Protein AF-A0A0N0MAE6-F1 (afdb_monomer_lite)

Organism: NCBI:txid1526658

InterPro domains:
  IPR006597 Sel1-like repeat [SM00671] (75-110)
  IPR011990 Tetratricopeptide-like helical domain superfamily [G3DSA:1.25.40.10] (19-126)

Radius of gyration: 14.55 Å; chains: 1; bounding box: 34×29×36 Å

Foldseek 3Di:
DQAVLLCVLQVDPDPCSLVVLVVVVVVVVVVCPDPVVLQVPFPDSPLLVVLVVCQVVQQLVSLVSLVVSVVVVRLVSLQVNLVCLCVVRSHDNDLQSSLVSLSSSSRVPDSSSSNSQSVSCVPPNHHPRPPDD

pLDDT: mean 71.54, std 15.96, range [33.88, 90.31]

Structure (mmCIF, N/CA/C/O backbone):
data_AF-A0A0N0MAE6-F1
#
_entry.id   AF-A0A0N0MAE6-F1
#
loop_
_atom_site.group_PDB
_atom_site.id
_atom_site.type_symbol
_atom_site.label_atom_id
_atom_site.label_alt_id
_atom_site.label_comp_id
_atom_site.label_asym_id
_atom_site.label_entity_id
_atom_site.label_seq_id
_atom_site.pdbx_PDB_ins_code
_atom_site.Cartn_x
_atom_site.Cartn_y
_atom_site.Cartn_z
_atom_site.occupancy
_atom_site.B_iso_or_equiv
_atom_site.auth_seq_id
_atom_site.auth_comp_id
_atom_site.auth_asym_id
_atom_site.auth_atom_id
_atom_site.pdbx_PDB_model_num
ATOM 1 N N . MET A 1 1 ? 16.998 -7.956 -5.830 1.00 39.59 1 MET A N 1
ATOM 2 C CA . MET A 1 1 ? 17.579 -7.688 -4.498 1.00 39.59 1 MET A CA 1
ATOM 3 C C . MET A 1 1 ? 16.454 -7.520 -3.494 1.00 39.59 1 MET A C 1
ATOM 5 O O . MET A 1 1 ? 15.559 -6.730 -3.752 1.00 39.59 1 MET A O 1
ATOM 9 N N . LYS A 1 2 ? 16.461 -8.297 -2.404 1.00 43.22 2 LYS A N 1
ATOM 10 C CA . LYS A 1 2 ? 15.634 -8.017 -1.218 1.00 43.22 2 LYS A CA 1
ATOM 11 C C . LYS A 1 2 ? 16.180 -6.725 -0.613 1.00 43.22 2 LYS A C 1
ATOM 13 O O . LYS A 1 2 ? 17.399 -6.637 -0.468 1.00 43.22 2 LYS A O 1
ATOM 18 N N . CYS A 1 3 ? 15.340 -5.734 -0.326 1.00 52.34 3 CYS A N 1
ATOM 19 C CA . CYS A 1 3 ? 15.815 -4.480 0.251 1.00 52.34 3 CYS A CA 1
ATOM 20 C C . CYS A 1 3 ? 16.428 -4.790 1.631 1.00 52.34 3 CYS A C 1
ATOM 22 O O . CYS A 1 3 ? 15.721 -5.151 2.574 1.00 52.34 3 CYS A O 1
ATOM 24 N N . LEU A 1 4 ? 17.766 -4.757 1.727 1.00 52.38 4 LEU A N 1
ATOM 25 C CA . LEU A 1 4 ? 18.501 -5.007 2.976 1.00 52.38 4 LEU A CA 1
ATOM 26 C C . LEU A 1 4 ? 18.070 -4.007 4.058 1.00 52.38 4 LEU A C 1
ATOM 28 O O . LEU A 1 4 ? 18.012 -4.371 5.231 1.00 52.38 4 LEU A O 1
ATOM 32 N N . LEU A 1 5 ? 17.663 -2.805 3.630 1.00 57.62 5 LEU A N 1
ATOM 33 C CA . LEU A 1 5 ? 17.063 -1.763 4.455 1.00 57.62 5 LEU A CA 1
ATOM 34 C C . LEU A 1 5 ? 15.793 -2.249 5.168 1.00 57.62 5 LEU A C 1
ATOM 36 O O . LEU A 1 5 ? 15.713 -2.117 6.383 1.00 57.62 5 LEU A O 1
ATOM 40 N N . CYS A 1 6 ? 14.845 -2.886 4.463 1.00 55.56 6 CYS A N 1
ATOM 41 C CA . CYS A 1 6 ? 13.633 -3.426 5.096 1.00 55.56 6 CYS A CA 1
ATOM 42 C C . CYS A 1 6 ? 13.991 -4.463 6.169 1.00 55.56 6 CYS A C 1
ATOM 44 O O . CYS A 1 6 ? 13.483 -4.403 7.281 1.00 55.56 6 CYS A O 1
ATOM 46 N N . ARG A 1 7 ? 14.901 -5.406 5.899 1.00 53.91 7 ARG A N 1
ATOM 47 C CA . ARG A 1 7 ? 15.240 -6.430 6.904 1.00 53.91 7 ARG A CA 1
ATOM 48 C C . ARG A 1 7 ? 15.954 -5.836 8.126 1.00 53.91 7 ARG A C 1
ATOM 50 O O . ARG A 1 7 ? 15.691 -6.264 9.245 1.00 53.91 7 ARG A O 1
ATOM 57 N N . TYR A 1 8 ? 16.831 -4.860 7.906 1.00 55.00 8 TYR A N 1
ATOM 58 C CA . TYR A 1 8 ? 17.597 -4.206 8.963 1.00 55.00 8 TYR A CA 1
ATOM 59 C C . TYR A 1 8 ? 16.725 -3.279 9.823 1.00 55.00 8 TYR A C 1
ATOM 61 O O . TYR A 1 8 ? 16.746 -3.384 11.046 1.00 55.00 8 TYR A O 1
ATOM 69 N N . LEU A 1 9 ? 15.907 -2.427 9.200 1.00 56.28 9 LEU A N 1
ATOM 70 C CA . LEU A 1 9 ? 15.079 -1.424 9.883 1.00 56.28 9 LEU A CA 1
ATOM 71 C C . LEU A 1 9 ? 13.814 -2.012 10.521 1.00 56.28 9 LEU A C 1
ATOM 73 O O . LEU A 1 9 ? 13.340 -1.478 11.512 1.00 56.28 9 LEU A O 1
ATOM 77 N N . ILE A 1 10 ? 13.284 -3.122 9.994 1.00 56.56 10 ILE A N 1
ATOM 78 C CA . ILE A 1 10 ? 12.099 -3.790 10.564 1.00 56.56 10 ILE A CA 1
ATOM 79 C C . ILE A 1 10 ? 12.489 -4.762 11.687 1.00 56.56 10 ILE A C 1
ATOM 81 O O . ILE A 1 10 ? 11.703 -4.991 12.603 1.00 56.56 10 ILE A O 1
ATOM 85 N N . GLY A 1 11 ? 13.681 -5.364 11.608 1.00 52.78 11 GLY A N 1
ATOM 86 C CA . GLY A 1 11 ? 14.154 -6.356 12.577 1.00 52.78 11 GLY A CA 1
ATOM 87 C C . GLY A 1 11 ? 14.892 -5.766 13.780 1.00 52.78 11 GLY A C 1
ATOM 88 O O . GLY A 1 11 ? 14.942 -6.400 14.832 1.00 52.78 11 GLY A O 1
ATOM 89 N N . SER A 1 12 ? 15.464 -4.566 13.657 1.00 49.25 12 SER A N 1
ATOM 90 C CA . SER A 1 12 ? 16.089 -3.884 14.789 1.00 49.25 12 SER A CA 1
ATOM 91 C C . SER A 1 12 ? 15.017 -3.139 15.581 1.00 49.25 12 SER A C 1
ATOM 93 O O . SER A 1 12 ? 14.280 -2.325 15.039 1.00 49.25 12 SER A O 1
ATOM 95 N N . ALA A 1 13 ? 14.913 -3.412 16.882 1.00 53.56 13 ALA A N 1
ATOM 96 C CA . ALA A 1 13 ? 14.043 -2.690 17.815 1.00 53.56 13 ALA A CA 1
ATOM 97 C C . ALA A 1 13 ? 14.533 -1.243 18.071 1.00 53.56 13 ALA A C 1
ATOM 99 O O . ALA A 1 13 ? 14.509 -0.763 19.202 1.00 53.56 13 ALA A O 1
ATOM 100 N N . ASP A 1 14 ? 15.039 -0.577 17.034 1.00 58.25 14 ASP A N 1
ATOM 101 C CA . ASP A 1 14 ? 15.676 0.727 17.085 1.00 58.25 14 ASP A CA 1
ATOM 102 C C . ASP A 1 14 ? 14.601 1.822 17.105 1.00 58.25 14 ASP A C 1
ATOM 104 O O . ASP A 1 14 ? 13.895 1.987 16.112 1.00 58.25 14 ASP A O 1
ATOM 108 N N . PRO A 1 15 ? 14.450 2.596 18.193 1.00 60.53 15 PRO A N 1
ATOM 109 C CA . PRO A 1 15 ? 13.433 3.646 18.284 1.00 60.53 15 PRO A CA 1
ATOM 110 C C . PRO A 1 15 ? 13.562 4.721 17.191 1.00 60.53 15 PRO A C 1
ATOM 112 O O . PRO A 1 15 ? 12.602 5.438 16.925 1.00 60.53 15 PRO A O 1
ATOM 115 N N . GLY A 1 16 ? 14.738 4.838 16.560 1.00 69.38 16 GLY A N 1
ATOM 116 C CA . GLY A 1 16 ? 15.029 5.790 15.489 1.00 69.38 16 GLY A CA 1
ATOM 117 C C . GLY A 1 16 ? 14.894 5.220 14.075 1.00 69.38 16 GLY A C 1
ATOM 118 O O . GLY A 1 16 ? 15.387 5.839 13.132 1.00 69.38 16 GLY A O 1
ATOM 119 N N . TRP A 1 17 ? 14.282 4.044 13.890 1.00 72.19 17 TRP A N 1
ATOM 120 C CA . TRP A 1 17 ? 14.156 3.434 12.561 1.00 72.19 17 TRP A CA 1
ATOM 121 C C . TRP A 1 17 ? 13.372 4.324 11.580 1.00 72.19 17 TRP A C 1
ATOM 123 O O . TRP A 1 17 ? 13.768 4.434 10.423 1.00 72.19 17 TRP A O 1
ATOM 133 N N . ILE A 1 18 ? 12.331 5.025 12.051 1.00 69.75 18 ILE A N 1
ATOM 134 C CA . ILE A 1 18 ? 11.509 5.952 11.250 1.00 69.75 18 ILE A CA 1
ATOM 135 C C . ILE A 1 18 ? 12.360 7.084 10.662 1.00 69.75 18 ILE A C 1
ATOM 137 O O . ILE A 1 18 ? 12.303 7.353 9.465 1.00 69.75 18 ILE A O 1
ATOM 141 N N . GLU A 1 19 ? 13.188 7.720 11.489 1.00 70.81 19 GLU A N 1
ATOM 142 C CA . GLU A 1 19 ? 14.042 8.835 11.068 1.00 70.81 19 GLU A CA 1
ATOM 143 C C . GLU A 1 19 ? 15.118 8.380 10.070 1.00 70.81 19 GLU A C 1
ATOM 145 O O . GLU A 1 19 ? 15.440 9.086 9.115 1.00 70.81 19 GLU A O 1
ATOM 150 N N . ARG A 1 20 ? 15.635 7.156 10.229 1.00 70.44 20 ARG A N 1
ATOM 151 C CA . ARG A 1 20 ? 16.579 6.564 9.268 1.00 70.44 20 ARG A CA 1
ATOM 152 C C . ARG A 1 20 ? 15.926 6.247 7.935 1.00 70.44 20 ARG A C 1
ATOM 154 O O . ARG A 1 20 ? 16.544 6.506 6.910 1.00 70.44 20 ARG A O 1
ATOM 161 N N . VAL A 1 21 ? 14.698 5.724 7.945 1.00 69.38 21 VAL A N 1
ATOM 162 C CA . VAL A 1 21 ? 13.908 5.524 6.723 1.00 69.38 21 VAL A CA 1
ATOM 163 C C . VAL A 1 21 ? 13.746 6.848 5.980 1.00 69.38 21 VAL A C 1
ATOM 165 O O . VAL A 1 21 ? 14.005 6.910 4.784 1.00 69.38 21 VAL A O 1
ATOM 168 N N . GLU A 1 22 ? 13.358 7.917 6.675 1.00 68.81 22 GLU A N 1
ATOM 169 C CA . GLU A 1 22 ? 13.161 9.233 6.057 1.00 68.81 22 GLU A CA 1
ATOM 170 C C . GLU A 1 22 ? 14.464 9.807 5.477 1.00 68.81 22 GLU A C 1
ATOM 172 O O . GLU A 1 22 ? 14.459 10.303 4.349 1.00 68.81 22 GLU A O 1
ATOM 177 N N . ASN A 1 23 ? 15.585 9.680 6.192 1.00 70.81 23 ASN A N 1
ATOM 178 C CA . ASN A 1 23 ? 16.892 10.156 5.730 1.00 70.81 23 ASN A CA 1
ATOM 179 C C . ASN A 1 23 ? 17.440 9.355 4.535 1.00 70.81 23 ASN A C 1
ATOM 181 O O . ASN A 1 23 ? 17.898 9.955 3.564 1.00 70.81 23 ASN A O 1
ATOM 185 N N . GLU A 1 24 ? 17.359 8.023 4.569 1.00 66.25 24 GLU A N 1
ATOM 186 C CA . GLU A 1 24 ? 17.786 7.149 3.459 1.00 66.25 24 GLU A CA 1
ATOM 187 C C . GLU A 1 24 ? 16.898 7.301 2.219 1.00 66.25 24 GLU A C 1
ATOM 189 O O . GLU A 1 24 ? 17.329 7.140 1.080 1.00 66.25 24 GLU A O 1
ATOM 194 N N . LEU A 1 25 ? 15.627 7.646 2.398 1.00 63.09 25 LEU A N 1
ATOM 195 C CA . LEU A 1 25 ? 14.745 7.870 1.258 1.00 63.09 25 LEU A CA 1
ATOM 196 C C . LEU A 1 25 ? 14.861 9.280 0.699 1.00 63.09 25 LEU A C 1
ATOM 198 O O . LEU A 1 25 ? 14.668 9.470 -0.501 1.00 63.09 25 LEU A O 1
ATOM 202 N N . ALA A 1 26 ? 15.248 10.260 1.514 1.00 65.12 26 ALA A N 1
ATOM 203 C CA . ALA A 1 26 ? 15.644 11.572 1.018 1.00 65.12 26 ALA A CA 1
ATOM 204 C C . ALA A 1 26 ? 16.873 11.474 0.098 1.00 65.12 26 ALA A C 1
ATOM 206 O O . ALA A 1 26 ? 16.912 12.132 -0.944 1.00 65.12 26 ALA A O 1
ATOM 207 N N . THR A 1 27 ? 17.846 10.618 0.427 1.00 59.91 27 THR A N 1
ATOM 208 C CA . THR A 1 27 ? 19.017 10.373 -0.429 1.00 59.91 27 THR A CA 1
ATOM 209 C C . THR A 1 27 ? 18.643 9.604 -1.698 1.00 59.91 27 THR A C 1
ATOM 211 O O . THR A 1 27 ? 19.058 10.009 -2.784 1.00 59.91 27 THR A O 1
ATOM 214 N N . LEU A 1 28 ? 17.789 8.577 -1.611 1.00 54.28 28 LEU A N 1
ATOM 215 C CA . LEU A 1 28 ? 17.311 7.821 -2.780 1.00 54.28 28 LEU A CA 1
ATOM 216 C C . LEU A 1 28 ? 16.419 8.652 -3.721 1.00 54.28 28 LEU A C 1
ATOM 218 O O . LEU A 1 28 ? 16.539 8.536 -4.941 1.00 54.28 28 LEU A O 1
ATOM 222 N N . ARG A 1 29 ? 15.579 9.552 -3.191 1.00 51.28 29 ARG A N 1
ATOM 223 C CA . ARG A 1 29 ? 14.764 10.481 -3.997 1.00 51.28 29 ARG A CA 1
ATOM 224 C C . ARG A 1 29 ? 15.630 11.480 -4.767 1.00 51.28 29 ARG A C 1
ATOM 226 O O . ARG A 1 29 ? 15.309 11.814 -5.903 1.00 51.28 29 ARG A O 1
ATOM 233 N N . ASN A 1 30 ? 16.742 11.916 -4.177 1.00 49.72 30 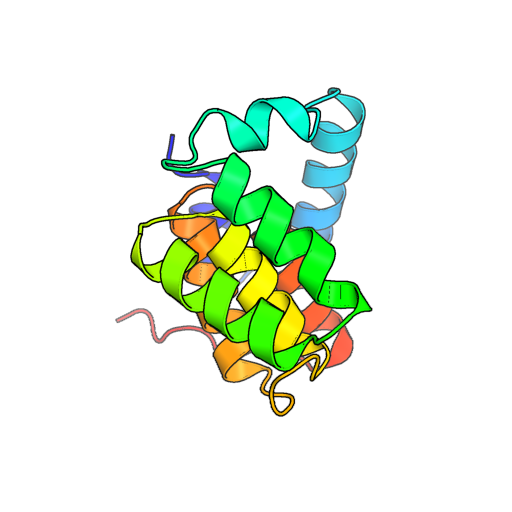ASN A N 1
ATOM 234 C CA . ASN A 1 30 ? 17.730 12.767 -4.846 1.00 49.72 30 ASN A CA 1
ATOM 235 C C . ASN A 1 30 ? 18.575 12.001 -5.878 1.00 49.72 30 ASN A C 1
ATOM 237 O O . ASN A 1 30 ? 19.118 12.616 -6.792 1.00 49.72 30 ASN A O 1
ATOM 241 N N . ALA A 1 31 ? 18.660 10.672 -5.768 1.00 47.16 31 ALA A N 1
ATOM 242 C CA . ALA A 1 31 ? 19.374 9.818 -6.714 1.00 47.16 31 ALA A CA 1
ATOM 243 C C . ALA A 1 31 ? 18.598 9.547 -8.020 1.00 47.16 31 ALA A C 1
ATOM 245 O O . ALA A 1 31 ? 19.103 8.833 -8.883 1.00 47.16 31 ALA A O 1
ATOM 246 N N . GLY A 1 32 ? 17.393 10.108 -8.196 1.00 40.31 32 GLY A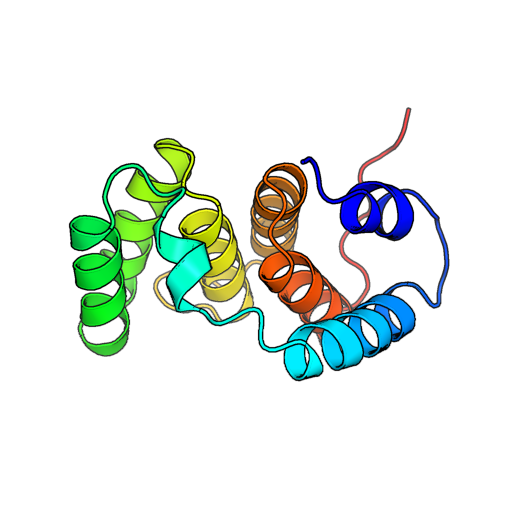 N 1
ATOM 247 C CA . GLY A 1 32 ? 16.644 9.985 -9.450 1.00 40.31 32 GLY A CA 1
ATOM 248 C C . GLY A 1 32 ? 16.210 8.551 -9.763 1.00 40.31 32 GLY A C 1
ATOM 249 O O . GLY A 1 32 ? 16.111 8.182 -10.933 1.00 40.31 32 GLY A O 1
ATOM 250 N N . ALA A 1 33 ? 15.961 7.731 -8.732 1.00 43.41 33 ALA A N 1
ATOM 251 C CA . ALA A 1 33 ? 15.267 6.454 -8.872 1.00 43.41 33 ALA A CA 1
ATOM 252 C C . ALA A 1 33 ? 13.805 6.738 -9.260 1.00 43.41 33 ALA A C 1
ATOM 254 O O . ALA A 1 33 ? 12.897 6.761 -8.431 1.00 43.41 33 ALA A O 1
ATOM 255 N N . ASN A 1 34 ? 13.623 7.082 -10.533 1.00 42.22 34 ASN A N 1
ATOM 256 C CA . ASN A 1 34 ? 12.368 7.523 -11.107 1.00 42.22 34 ASN A CA 1
ATOM 257 C C . ASN A 1 34 ? 11.333 6.404 -11.013 1.00 42.22 34 ASN A C 1
ATOM 259 O O . ASN A 1 34 ? 11.631 5.227 -11.230 1.00 42.22 34 ASN A O 1
ATOM 263 N N . SER A 1 35 ? 10.097 6.820 -10.755 1.00 45.44 35 SER A N 1
ATOM 264 C CA . SER A 1 35 ? 8.873 6.016 -10.777 1.00 45.44 35 SER A CA 1
ATOM 265 C C . SER A 1 35 ? 8.745 5.099 -11.996 1.00 45.44 35 SER A C 1
ATOM 267 O O . SER A 1 35 ? 8.046 4.096 -11.927 1.00 45.44 35 SER A O 1
ATOM 269 N N . ASP A 1 36 ? 9.458 5.396 -13.080 1.00 38.09 36 ASP A N 1
ATOM 270 C CA . ASP A 1 36 ? 9.381 4.678 -14.348 1.00 38.09 36 ASP A CA 1
ATOM 271 C C . ASP A 1 36 ? 10.087 3.309 -14.321 1.00 38.09 36 ASP A C 1
ATOM 273 O O . ASP A 1 36 ? 9.577 2.351 -14.897 1.00 38.09 36 ASP A O 1
ATOM 277 N N . ALA A 1 37 ? 11.187 3.155 -13.567 1.00 45.28 37 ALA A N 1
ATOM 278 C CA . ALA A 1 37 ? 11.861 1.856 -13.393 1.00 45.28 37 ALA A CA 1
ATOM 279 C C . ALA A 1 37 ? 11.099 0.910 -12.441 1.00 45.28 37 ALA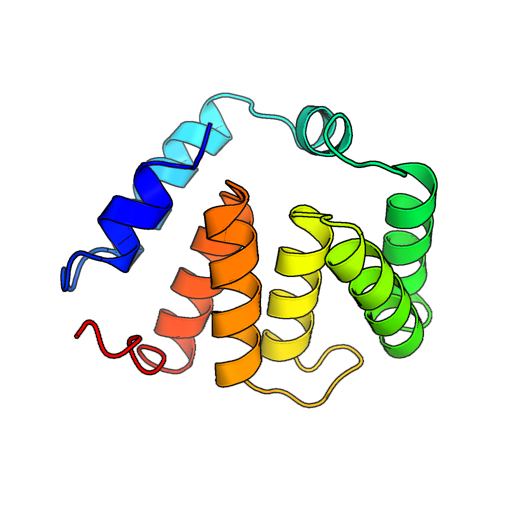 A C 1
ATOM 281 O O . ALA A 1 37 ? 11.364 -0.292 -12.381 1.00 45.28 37 ALA A O 1
ATOM 282 N N . ILE A 1 38 ? 10.132 1.449 -11.692 1.00 50.62 38 ILE A N 1
ATOM 283 C CA . ILE A 1 38 ? 9.287 0.698 -10.757 1.00 50.62 38 ILE A CA 1
ATOM 284 C C . ILE A 1 38 ? 8.274 -0.173 -11.524 1.00 50.62 38 ILE A C 1
ATOM 286 O O . ILE A 1 38 ? 7.883 -1.229 -11.030 1.00 50.62 38 ILE A O 1
ATOM 290 N N . PHE A 1 39 ? 7.917 0.213 -12.756 1.00 48.72 39 PHE A N 1
ATOM 291 C CA . PHE A 1 39 ? 6.963 -0.508 -13.607 1.00 48.72 39 PHE A CA 1
ATOM 292 C C . PHE A 1 39 ? 7.571 -1.679 -14.397 1.00 48.72 39 PHE A C 1
ATOM 294 O O . PHE A 1 39 ? 6.832 -2.559 -14.825 1.00 48.72 39 PHE A O 1
ATOM 301 N N . GLU A 1 40 ? 8.894 -1.750 -14.576 1.00 45.19 40 GLU A N 1
ATOM 302 C CA . GLU A 1 40 ? 9.524 -2.796 -15.409 1.00 45.19 40 GLU A CA 1
ATOM 303 C C . GLU A 1 40 ? 9.589 -4.179 -14.738 1.00 45.19 40 GLU A C 1
ATOM 305 O O . GLU A 1 40 ? 9.800 -5.188 -15.409 1.00 45.19 40 GLU A O 1
ATOM 310 N N . ARG A 1 41 ? 9.393 -4.257 -13.414 1.00 52.84 41 ARG A N 1
ATOM 311 C CA . ARG A 1 41 ? 9.326 -5.535 -12.673 1.00 52.84 41 ARG A CA 1
ATOM 312 C C . ARG A 1 41 ? 7.897 -6.042 -12.484 1.00 52.84 41 ARG A C 1
ATOM 314 O O . ARG A 1 41 ? 7.714 -7.088 -11.864 1.00 52.84 41 ARG A O 1
ATOM 321 N N . GLU A 1 42 ? 6.909 -5.310 -12.991 1.00 61.31 42 GLU A N 1
ATOM 322 C CA . GLU A 1 42 ? 5.499 -5.674 -12.911 1.00 61.31 42 GLU A CA 1
ATOM 323 C C . GLU A 1 42 ? 5.087 -6.563 -14.078 1.00 61.31 42 GLU A C 1
ATOM 325 O O . GLU A 1 42 ? 5.391 -6.287 -15.236 1.00 61.31 42 GLU A O 1
ATOM 330 N N . SER A 1 43 ? 4.342 -7.621 -13.764 1.00 60.97 43 SER A N 1
ATOM 331 C CA . SER A 1 43 ? 3.866 -8.585 -14.758 1.00 60.97 43 SER A CA 1
ATOM 332 C C . SER A 1 43 ? 2.878 -7.966 -15.759 1.00 60.97 43 SER A C 1
ATOM 334 O O . SER A 1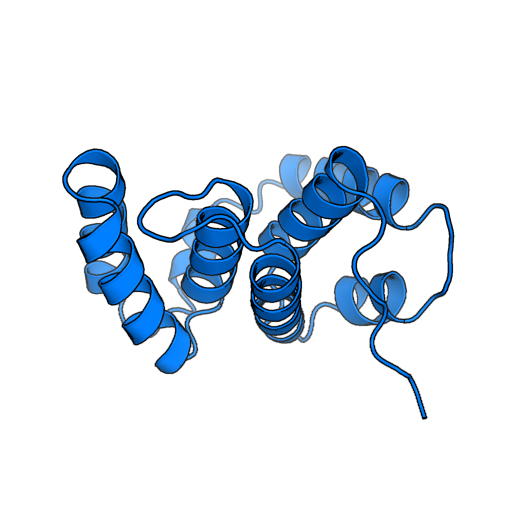 43 ? 2.771 -8.461 -16.875 1.00 60.97 43 SER A O 1
ATOM 336 N N . ASP A 1 44 ? 2.158 -6.902 -15.372 1.00 68.44 44 ASP A N 1
ATOM 337 C CA . ASP A 1 44 ? 1.152 -6.219 -16.202 1.00 68.44 44 ASP A CA 1
ATOM 338 C C . ASP A 1 44 ? 1.070 -4.702 -15.894 1.00 68.44 44 ASP A C 1
ATOM 340 O O . ASP A 1 44 ? 0.193 -4.255 -15.140 1.00 68.44 44 ASP A O 1
ATOM 344 N N . PRO A 1 45 ? 1.927 -3.861 -16.503 1.00 71.75 45 PRO A N 1
ATOM 345 C CA . PRO A 1 45 ? 1.921 -2.412 -16.268 1.00 71.75 45 PRO A CA 1
ATOM 346 C C . PRO A 1 45 ? 0.622 -1.727 -16.733 1.00 71.75 45 PRO A C 1
ATOM 348 O O . PRO A 1 45 ? 0.173 -0.758 -16.123 1.00 71.75 45 PRO A O 1
ATOM 351 N N . GLU A 1 46 ? -0.042 -2.253 -17.768 1.00 78.94 46 GLU A N 1
ATOM 352 C CA . GLU A 1 46 ? -1.327 -1.726 -18.256 1.00 78.94 46 GLU A CA 1
ATOM 353 C C . GLU A 1 46 ? -2.470 -1.938 -17.254 1.00 78.94 46 GLU A C 1
ATOM 355 O O . GLU A 1 46 ? -3.330 -1.070 -17.083 1.00 78.94 46 GLU A O 1
ATOM 360 N N . ARG A 1 47 ? -2.491 -3.080 -16.552 1.00 80.62 47 ARG A N 1
ATOM 361 C CA . ARG A 1 47 ? -3.489 -3.316 -15.499 1.00 80.62 47 ARG A CA 1
ATOM 362 C C . ARG A 1 47 ? -3.262 -2.390 -14.315 1.00 80.62 47 ARG A C 1
ATOM 364 O O . ARG A 1 47 ? -4.235 -1.876 -13.771 1.00 80.62 47 ARG A O 1
ATOM 371 N N . LEU A 1 48 ? -2.001 -2.156 -13.955 1.00 80.06 48 LEU A N 1
ATOM 372 C CA . LEU A 1 48 ? -1.643 -1.225 -12.893 1.00 80.06 48 LEU A CA 1
ATOM 373 C C . LEU A 1 48 ? -2.082 0.204 -13.229 1.00 80.06 48 LEU A C 1
ATOM 375 O O . LEU A 1 48 ? -2.696 0.859 -12.392 1.00 80.06 48 LEU A O 1
ATOM 379 N N . ARG A 1 49 ? -1.853 0.657 -14.470 1.00 82.12 49 ARG A N 1
ATOM 380 C CA . ARG A 1 49 ? -2.307 1.975 -14.937 1.00 82.12 49 ARG A CA 1
ATOM 381 C C . ARG A 1 49 ? -3.828 2.110 -14.852 1.00 82.12 49 ARG A C 1
ATOM 383 O O . ARG A 1 49 ? -4.318 3.065 -14.270 1.00 82.12 49 ARG A O 1
ATOM 390 N N . ARG A 1 50 ? -4.578 1.103 -15.312 1.00 84.06 50 ARG A N 1
ATOM 391 C CA . ARG A 1 50 ? -6.047 1.099 -15.184 1.00 84.06 50 ARG A CA 1
ATOM 392 C C . ARG A 1 50 ? -6.519 1.122 -13.733 1.00 84.06 50 ARG A C 1
ATOM 394 O O . ARG A 1 50 ? -7.498 1.792 -13.429 1.00 84.06 50 ARG A O 1
ATOM 401 N N . ALA A 1 51 ? -5.864 0.373 -12.848 1.00 84.81 51 ALA A N 1
ATOM 402 C CA . ALA A 1 51 ? -6.191 0.381 -11.425 1.00 84.81 51 ALA A CA 1
ATOM 403 C C . ALA A 1 51 ? -5.921 1.759 -10.801 1.00 84.81 51 ALA A C 1
ATOM 4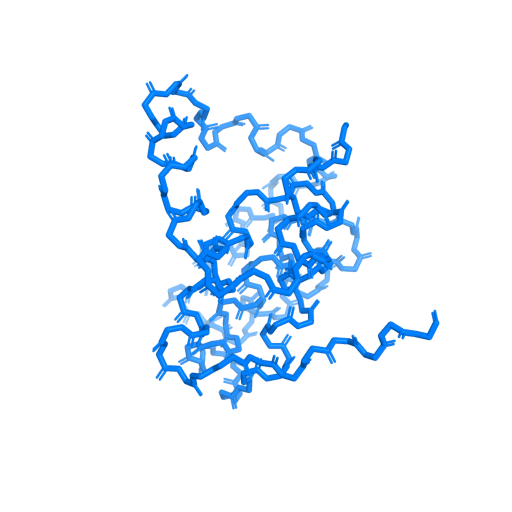05 O O . ALA A 1 51 ? -6.729 2.238 -10.010 1.00 84.81 51 ALA A O 1
ATOM 406 N N . HIS A 1 52 ? -4.830 2.415 -11.204 1.00 81.88 52 HIS A N 1
ATOM 407 C CA . HIS A 1 52 ? -4.500 3.775 -10.791 1.00 81.88 52 HIS A CA 1
ATOM 408 C C . HIS A 1 52 ? -5.549 4.784 -11.271 1.00 81.88 52 HIS A C 1
ATOM 410 O O . HIS A 1 52 ? -6.042 5.569 -10.471 1.00 81.88 52 HIS A O 1
ATOM 416 N N . ASP A 1 53 ? -5.957 4.719 -12.539 1.00 85.62 53 ASP A N 1
ATOM 417 C CA . ASP A 1 53 ? -6.996 5.601 -13.089 1.00 85.62 53 ASP A CA 1
ATOM 418 C C . ASP A 1 53 ? -8.337 5.437 -12.353 1.00 85.62 53 ASP A C 1
ATOM 420 O O . ASP A 1 53 ? -9.092 6.393 -12.181 1.00 85.62 53 ASP A O 1
ATOM 424 N N . LEU A 1 54 ? -8.638 4.219 -11.886 1.00 86.12 54 LEU A N 1
ATOM 425 C CA . LEU A 1 54 ? -9.837 3.942 -11.098 1.00 86.12 54 LEU A CA 1
ATOM 426 C C . LEU A 1 54 ? -9.786 4.540 -9.689 1.00 86.12 54 LEU A C 1
ATOM 428 O O . LEU A 1 54 ? -10.843 4.654 -9.078 1.00 86.12 54 LEU A O 1
ATOM 432 N N . TRP A 1 55 ? -8.620 4.917 -9.164 1.00 80.81 55 TRP A N 1
ATOM 433 C CA . TRP A 1 55 ? -8.492 5.380 -7.780 1.00 80.81 55 TRP A CA 1
ATOM 434 C C . TRP A 1 55 ? -9.306 6.649 -7.502 1.00 80.81 55 TRP A C 1
ATOM 436 O O . TRP A 1 55 ? -9.959 6.739 -6.463 1.00 80.81 55 TRP A O 1
ATOM 446 N N . ASP A 1 56 ? -9.337 7.576 -8.463 1.00 80.62 56 ASP A N 1
ATOM 447 C CA . ASP A 1 56 ? -10.109 8.822 -8.370 1.00 80.62 56 ASP A CA 1
ATOM 448 C C . ASP A 1 56 ? -11.594 8.637 -8.730 1.00 80.62 56 ASP A C 1
ATOM 450 O O . ASP A 1 56 ? -12.450 9.403 -8.288 1.00 80.62 56 ASP A O 1
ATOM 454 N N . LEU A 1 57 ? -11.916 7.622 -9.539 1.00 87.62 57 LEU A N 1
ATOM 455 C CA . LEU A 1 57 ? -13.273 7.358 -10.032 1.00 87.62 57 LEU A CA 1
ATOM 456 C C . LEU A 1 57 ? -14.087 6.497 -9.063 1.00 87.62 57 LEU A C 1
ATOM 458 O O . LEU A 1 57 ? -15.227 6.816 -8.730 1.00 87.62 57 LEU A O 1
ATOM 462 N N . ASP A 1 58 ? -13.518 5.364 -8.664 1.00 89.00 58 ASP A N 1
ATOM 463 C CA . ASP A 1 58 ? -14.134 4.377 -7.791 1.00 89.00 58 ASP A CA 1
ATOM 464 C C . ASP A 1 58 ? -13.042 3.687 -6.956 1.00 89.00 58 ASP A C 1
ATOM 466 O O . ASP A 1 58 ? -12.489 2.654 -7.361 1.00 89.00 58 ASP A O 1
ATOM 470 N N . PRO A 1 59 ? -12.738 4.228 -5.765 1.00 85.56 59 PRO A N 1
ATOM 471 C CA . PRO A 1 59 ? -11.660 3.716 -4.933 1.00 85.56 59 PRO A CA 1
ATOM 472 C C . PRO A 1 59 ? -11.903 2.278 -4.461 1.00 85.56 59 PRO A C 1
ATOM 474 O O . PRO A 1 59 ? -10.943 1.559 -4.197 1.00 85.56 59 PRO A O 1
ATOM 477 N N . LYS A 1 60 ? -13.161 1.811 -4.387 1.00 89.06 60 LYS A N 1
ATOM 478 C CA . LYS A 1 60 ? -13.458 0.409 -4.045 1.00 89.06 60 LYS A CA 1
ATOM 479 C C . LYS A 1 60 ? -13.037 -0.524 -5.172 1.00 89.06 60 LYS A C 1
ATOM 481 O O . LYS A 1 60 ? -12.356 -1.517 -4.943 1.00 89.06 60 LYS A O 1
ATOM 486 N N . ARG A 1 61 ? -13.402 -0.184 -6.408 1.00 88.50 61 ARG A N 1
ATOM 487 C CA . ARG A 1 61 ? -12.998 -0.974 -7.579 1.00 88.50 61 ARG A CA 1
ATOM 488 C C . ARG A 1 61 ? -11.498 -0.900 -7.827 1.00 88.50 61 ARG A C 1
ATOM 490 O O . ARG A 1 61 ? -10.910 -1.895 -8.246 1.00 88.50 61 ARG A O 1
ATOM 497 N N . ALA A 1 62 ? -10.885 0.252 -7.564 1.00 88.81 62 ALA A N 1
ATOM 498 C CA . ALA A 1 62 ? -9.439 0.398 -7.601 1.00 88.81 62 ALA A CA 1
ATOM 499 C C . ALA A 1 62 ? -8.781 -0.544 -6.586 1.00 88.81 62 ALA A C 1
ATOM 501 O O . ALA A 1 62 ? -7.899 -1.314 -6.957 1.00 88.81 62 ALA A O 1
ATOM 502 N N . PHE A 1 63 ? -9.270 -0.559 -5.341 1.00 89.50 63 PHE A N 1
ATOM 503 C CA . PHE A 1 63 ? -8.792 -1.458 -4.294 1.00 89.50 63 PHE A CA 1
ATOM 504 C C . PHE A 1 63 ? -8.847 -2.932 -4.719 1.00 89.50 63 PHE A C 1
ATOM 506 O O . PHE A 1 63 ? -7.843 -3.635 -4.612 1.00 89.50 63 PHE A O 1
ATOM 513 N N . ASP A 1 64 ? -9.969 -3.387 -5.279 1.00 90.31 64 ASP A N 1
ATOM 514 C CA . ASP A 1 64 ? -10.104 -4.763 -5.773 1.00 90.31 64 ASP A CA 1
ATOM 515 C C . ASP A 1 64 ? -9.136 -5.070 -6.930 1.00 90.31 64 ASP A C 1
ATOM 517 O O . ASP A 1 64 ? -8.572 -6.166 -7.019 1.00 90.31 64 ASP A O 1
ATOM 521 N N . ALA A 1 65 ? -8.903 -4.107 -7.827 1.00 89.75 65 ALA A N 1
ATOM 522 C CA . ALA A 1 65 ? -7.936 -4.254 -8.911 1.00 89.75 65 ALA A CA 1
ATOM 523 C C . ALA A 1 65 ? -6.500 -4.367 -8.373 1.00 89.75 65 ALA A C 1
ATOM 525 O O . ALA A 1 65 ? -5.761 -5.269 -8.778 1.00 89.75 65 ALA A O 1
ATOM 526 N N . PHE A 1 66 ? -6.127 -3.519 -7.411 1.00 88.19 66 PHE A N 1
ATOM 527 C CA . PHE A 1 66 ? -4.839 -3.600 -6.725 1.00 88.19 66 PHE A CA 1
ATOM 528 C C . PHE A 1 66 ? -4.691 -4.904 -5.943 1.00 88.19 66 PHE A C 1
ATOM 530 O O . PHE A 1 66 ? -3.624 -5.510 -5.985 1.00 88.19 66 PHE A O 1
ATOM 537 N N . LEU A 1 67 ? -5.750 -5.403 -5.302 1.00 89.00 67 LEU A N 1
ATOM 538 C CA . LEU A 1 67 ? -5.729 -6.683 -4.593 1.00 89.00 67 LEU A CA 1
ATOM 539 C C . LEU A 1 67 ? -5.393 -7.848 -5.526 1.00 89.00 67 LEU A C 1
ATOM 541 O O . LEU A 1 67 ? -4.540 -8.674 -5.197 1.00 89.00 67 LEU A O 1
ATOM 545 N N . ASN A 1 68 ? -6.007 -7.886 -6.707 1.00 88.88 68 ASN A N 1
ATOM 546 C CA . ASN A 1 68 ? -5.699 -8.896 -7.719 1.00 88.88 68 ASN A CA 1
ATOM 547 C C . ASN A 1 68 ? -4.245 -8.801 -8.205 1.00 88.88 68 ASN A C 1
ATOM 549 O O . ASN A 1 68 ? -3.564 -9.818 -8.333 1.00 88.88 68 ASN A O 1
ATOM 553 N N . LEU A 1 69 ? -3.740 -7.588 -8.432 1.00 86.94 69 LEU A N 1
ATOM 554 C CA . LEU A 1 69 ? -2.352 -7.376 -8.846 1.00 86.94 69 LEU A CA 1
ATOM 555 C C . LEU A 1 69 ? -1.357 -7.761 -7.747 1.00 86.94 69 LEU A C 1
ATOM 557 O O . LEU A 1 69 ? -0.353 -8.418 -8.023 1.00 86.94 69 LEU A O 1
ATOM 561 N N . ALA A 1 70 ? -1.649 -7.422 -6.492 1.00 86.06 70 ALA A N 1
ATOM 562 C CA . ALA A 1 70 ? -0.837 -7.798 -5.341 1.00 86.06 70 ALA A CA 1
ATOM 563 C C . ALA A 1 70 ? -0.763 -9.323 -5.174 1.00 86.06 70 ALA A C 1
ATOM 565 O O . ALA A 1 70 ? 0.307 -9.854 -4.880 1.00 86.06 70 ALA A O 1
ATOM 566 N N . GLN A 1 71 ? -1.862 -10.045 -5.426 1.00 83.31 71 GLN A N 1
ATOM 567 C CA . GLN A 1 71 ? -1.850 -11.513 -5.485 1.00 83.31 71 GLN A CA 1
ATOM 568 C C . GLN A 1 71 ? -0.984 -12.045 -6.635 1.00 83.31 71 GLN A C 1
ATOM 570 O O . GLN A 1 71 ? -0.345 -13.083 -6.489 1.00 83.31 71 GLN A O 1
ATOM 575 N N . GLY A 1 72 ? -0.903 -11.306 -7.744 1.00 80.38 72 GLY A N 1
ATOM 576 C CA . GLY A 1 72 ? 0.014 -11.567 -8.855 1.00 80.38 72 GLY A CA 1
ATOM 577 C C . GLY A 1 72 ? 1.491 -11.268 -8.562 1.00 80.38 72 GLY A C 1
ATOM 578 O O . GLY A 1 72 ? 2.323 -11.436 -9.450 1.00 80.38 72 GLY A O 1
ATOM 579 N N . GLY A 1 73 ? 1.830 -10.835 -7.341 1.00 79.75 73 GLY A N 1
ATOM 580 C CA . GLY A 1 73 ? 3.198 -10.506 -6.933 1.00 79.75 73 GLY A CA 1
ATOM 581 C C . GLY A 1 73 ? 3.587 -9.042 -7.146 1.00 79.75 73 GLY A C 1
ATOM 582 O O . GLY A 1 73 ? 4.759 -8.706 -6.976 1.00 79.75 73 GLY A O 1
ATOM 583 N N . SER A 1 74 ? 2.626 -8.174 -7.479 1.00 83.00 74 SER A N 1
ATOM 584 C CA . SER A 1 74 ? 2.862 -6.740 -7.656 1.00 83.00 74 SER A CA 1
ATOM 585 C C . SER A 1 74 ? 3.255 -6.077 -6.340 1.00 83.00 74 SER A C 1
ATOM 587 O O . SER A 1 74 ? 2.437 -5.883 -5.436 1.00 83.00 74 SER A O 1
ATOM 589 N N . VAL A 1 75 ? 4.522 -5.688 -6.244 1.00 82.12 75 VAL A N 1
ATOM 590 C CA . VAL A 1 75 ? 5.090 -5.022 -5.068 1.00 82.12 75 VAL A CA 1
ATOM 591 C C . VAL A 1 75 ? 4.504 -3.617 -4.896 1.00 82.12 75 VAL A C 1
ATOM 593 O O . VAL A 1 75 ? 4.295 -3.160 -3.769 1.00 82.12 75 VAL A O 1
ATOM 596 N N . TRP A 1 76 ? 4.186 -2.947 -6.006 1.00 80.88 76 TRP A N 1
ATOM 597 C CA . TRP A 1 76 ? 3.552 -1.632 -5.987 1.00 80.88 76 TRP A CA 1
ATOM 598 C C . TRP A 1 76 ? 2.108 -1.716 -5.497 1.00 80.88 76 TRP A C 1
ATOM 600 O O . TRP A 1 76 ? 1.707 -0.958 -4.616 1.00 80.88 76 TRP A O 1
ATOM 610 N N . SER A 1 77 ? 1.347 -2.695 -5.991 1.00 86.12 77 SER A N 1
ATOM 611 C CA . SER A 1 77 ? -0.042 -2.891 -5.568 1.00 86.12 77 SER A CA 1
ATOM 612 C C . SER A 1 77 ? -0.141 -3.257 -4.092 1.00 86.12 77 SER A C 1
ATOM 614 O O . SER A 1 77 ? -1.027 -2.763 -3.405 1.00 86.12 77 SER A O 1
ATOM 616 N N . MET A 1 78 ? 0.800 -4.050 -3.564 1.00 87.38 78 MET A N 1
ATOM 617 C CA . MET A 1 78 ? 0.879 -4.310 -2.121 1.00 87.38 78 MET A CA 1
ATOM 618 C C . MET A 1 78 ? 1.055 -3.013 -1.311 1.00 87.38 78 MET A C 1
ATOM 620 O O . MET A 1 78 ? 0.412 -2.852 -0.277 1.00 87.38 78 MET A O 1
ATOM 624 N N . ALA A 1 79 ? 1.882 -2.070 -1.780 1.00 85.25 79 ALA A N 1
ATOM 625 C CA . ALA A 1 79 ? 2.047 -0.774 -1.121 1.00 85.25 79 ALA A CA 1
ATOM 626 C C . ALA A 1 79 ? 0.791 0.111 -1.251 1.00 85.25 79 ALA A C 1
ATOM 628 O O . ALA A 1 79 ? 0.386 0.735 -0.273 1.00 85.25 79 ALA A O 1
ATOM 629 N N . ALA A 1 80 ? 0.137 0.120 -2.417 1.00 86.50 80 ALA A N 1
ATOM 630 C CA . ALA A 1 80 ? -1.109 0.856 -2.636 1.00 86.50 80 ALA A CA 1
ATOM 631 C C . ALA A 1 80 ? -2.254 0.346 -1.743 1.00 86.50 80 ALA A C 1
ATOM 633 O O . ALA A 1 80 ? -2.984 1.142 -1.160 1.00 86.50 80 ALA A O 1
ATOM 634 N N . ILE A 1 81 ? -2.373 -0.973 -1.559 1.00 89.81 81 ILE A N 1
ATOM 635 C CA . ILE A 1 81 ? -3.335 -1.579 -0.624 1.00 89.81 81 ILE A CA 1
ATOM 636 C C . ILE A 1 81 ? -3.040 -1.150 0.814 1.00 89.81 81 ILE A C 1
ATOM 638 O O . ILE A 1 81 ? -3.965 -0.803 1.547 1.00 89.81 81 ILE A O 1
ATOM 642 N N . GLY A 1 82 ? -1.762 -1.143 1.213 1.00 89.00 82 GLY A N 1
ATOM 643 C CA . GLY A 1 82 ? -1.347 -0.637 2.522 1.00 89.00 82 GLY A CA 1
ATOM 644 C C . GLY A 1 82 ? -1.826 0.797 2.751 1.00 89.00 82 GLY A C 1
ATOM 645 O O . GLY A 1 82 ? -2.416 1.099 3.788 1.00 89.00 82 GLY A O 1
ATOM 646 N N . TRP A 1 83 ? -1.678 1.648 1.736 1.00 86.00 83 TRP A N 1
ATOM 647 C CA . TRP A 1 83 ? -2.134 3.034 1.782 1.00 86.00 83 TRP A CA 1
ATOM 648 C C . TRP A 1 83 ? -3.663 3.176 1.789 1.00 86.00 83 TRP A C 1
ATOM 650 O O . TRP A 1 83 ? -4.197 4.017 2.514 1.00 86.00 83 TRP A O 1
ATOM 660 N N . ALA A 1 84 ? -4.394 2.332 1.056 1.00 89.06 84 ALA A N 1
ATOM 661 C CA . ALA A 1 84 ? -5.856 2.289 1.125 1.00 89.06 84 ALA A CA 1
ATOM 662 C C . ALA A 1 84 ? -6.354 1.954 2.536 1.00 89.06 84 ALA A C 1
ATOM 664 O O . ALA A 1 84 ? -7.259 2.621 3.031 1.00 89.06 84 ALA A O 1
ATOM 665 N N . TYR A 1 85 ? -5.747 0.974 3.210 1.00 89.75 85 TYR A N 1
ATOM 666 C CA . TYR A 1 85 ? -6.094 0.640 4.595 1.00 89.75 85 TYR A CA 1
ATOM 667 C C . TYR A 1 85 ? -5.691 1.733 5.594 1.00 89.75 85 TYR A C 1
ATOM 669 O O . TYR A 1 85 ? -6.415 1.962 6.559 1.00 89.75 85 TYR A O 1
ATOM 677 N N . GLU A 1 86 ? -4.575 2.429 5.363 1.00 84.75 86 GLU A N 1
ATOM 678 C CA . GLU A 1 86 ? -4.132 3.573 6.176 1.00 84.75 86 GLU A CA 1
ATOM 679 C C . GLU A 1 86 ? -5.035 4.804 6.008 1.00 84.75 86 GLU A C 1
ATOM 681 O O . GLU A 1 86 ? -5.211 5.578 6.940 1.00 84.75 86 GLU A O 1
ATOM 686 N N . THR A 1 87 ? -5.617 5.013 4.830 1.00 83.75 87 THR A N 1
ATOM 687 C CA . THR A 1 87 ? -6.474 6.182 4.560 1.00 83.75 87 THR A CA 1
ATOM 688 C C . THR A 1 87 ? -7.965 5.880 4.665 1.00 83.75 87 THR A C 1
ATOM 690 O O . THR A 1 87 ? -8.774 6.802 4.721 1.00 83.75 87 THR A O 1
ATOM 693 N N . GLY A 1 88 ? -8.345 4.603 4.693 1.00 85.62 88 GLY A N 1
ATOM 694 C CA . GLY A 1 88 ? -9.736 4.180 4.547 1.00 85.62 88 GLY A CA 1
ATOM 695 C C . GLY A 1 88 ? -10.290 4.416 3.133 1.00 85.62 88 GLY A C 1
ATOM 696 O O . GLY A 1 88 ? -11.493 4.615 2.955 1.00 85.62 88 GLY A O 1
ATOM 697 N N . THR A 1 89 ? -9.424 4.440 2.115 1.00 81.69 89 THR A N 1
ATOM 698 C CA . THR A 1 89 ? -9.822 4.691 0.724 1.00 81.69 89 THR A CA 1
ATOM 699 C C . THR A 1 89 ? -10.283 3.390 0.077 1.00 81.69 89 THR A C 1
ATOM 701 O O . THR A 1 89 ? -9.494 2.473 -0.124 1.00 81.69 89 THR A O 1
ATOM 704 N N . GLY A 1 90 ? -11.580 3.280 -0.222 1.00 78.94 90 GLY A N 1
ATOM 705 C CA . GLY A 1 90 ? -12.163 2.073 -0.830 1.00 78.94 90 GLY A CA 1
ATOM 706 C C . GLY A 1 90 ? -12.320 0.878 0.124 1.00 78.94 90 GLY A C 1
ATOM 707 O O . GLY A 1 90 ? -12.968 -0.105 -0.222 1.00 78.94 90 GLY A O 1
ATOM 708 N N . THR A 1 91 ? -11.808 0.975 1.348 1.00 86.62 91 THR A N 1
ATOM 709 C CA . THR A 1 91 ? -11.874 -0.052 2.396 1.00 86.62 91 THR A CA 1
ATOM 710 C C . THR A 1 91 ? -12.002 0.624 3.767 1.00 86.62 91 THR A C 1
ATOM 712 O O . THR A 1 91 ? -11.632 1.790 3.891 1.00 86.62 91 THR A O 1
ATOM 715 N N . PRO A 1 92 ? -12.533 -0.032 4.813 1.00 87.69 92 PRO A N 1
ATOM 716 C CA . PRO A 1 92 ? -12.457 0.505 6.167 1.00 87.69 92 PRO A CA 1
ATOM 717 C C . PRO A 1 92 ? -11.003 0.724 6.601 1.00 87.69 92 PRO A C 1
ATOM 719 O O . PRO A 1 92 ? -10.131 -0.091 6.299 1.00 87.69 92 PRO A O 1
ATOM 722 N N . PHE A 1 93 ? -10.758 1.809 7.336 1.00 86.56 93 PHE A N 1
ATOM 723 C CA . PHE A 1 93 ? -9.452 2.072 7.936 1.00 86.56 93 PHE A CA 1
ATOM 724 C C . PHE A 1 93 ? -9.036 0.911 8.852 1.00 86.56 93 PHE A C 1
ATOM 726 O O . PHE A 1 93 ? -9.766 0.558 9.780 1.00 86.56 93 PHE A O 1
ATOM 733 N N . ASP A 1 94 ? -7.858 0.340 8.605 1.00 87.44 94 ASP A N 1
ATOM 734 C CA . ASP A 1 94 ? -7.276 -0.726 9.423 1.00 87.44 94 ASP A CA 1
ATOM 735 C C . ASP A 1 94 ? -5.747 -0.625 9.395 1.00 87.44 94 ASP A C 1
ATOM 737 O O . ASP A 1 94 ? -5.071 -1.094 8.476 1.00 87.44 94 ASP A O 1
ATOM 741 N N . SER A 1 95 ? -5.182 -0.029 10.445 1.00 82.19 95 SER A N 1
ATOM 742 C CA . SER A 1 95 ? -3.733 0.126 10.589 1.00 82.19 95 SER A CA 1
ATOM 743 C C . SER A 1 95 ? -2.990 -1.212 10.656 1.00 82.19 95 SER A C 1
ATOM 745 O O . SER A 1 95 ? -1.849 -1.312 10.208 1.00 82.19 95 SER A O 1
ATOM 747 N N . ARG A 1 96 ? -3.619 -2.276 11.166 1.00 83.56 96 ARG A N 1
ATOM 748 C CA . ARG A 1 96 ? -2.977 -3.591 11.269 1.00 83.56 96 ARG A CA 1
ATOM 749 C C . ARG A 1 96 ? -2.857 -4.249 9.900 1.00 83.56 96 ARG A C 1
ATOM 751 O O . ARG A 1 96 ? -1.826 -4.848 9.600 1.00 83.56 96 ARG A O 1
ATOM 758 N N . GLN A 1 97 ? -3.897 -4.139 9.076 1.00 86.75 97 GLN A N 1
ATOM 759 C CA . GLN A 1 97 ? -3.848 -4.600 7.688 1.00 86.75 97 GLN A CA 1
ATOM 760 C C . GLN A 1 97 ? -2.866 -3.764 6.871 1.00 86.75 97 GLN A C 1
ATOM 762 O O . GLN A 1 97 ? -2.063 -4.337 6.136 1.00 86.75 97 GLN A O 1
ATOM 767 N N . ALA A 1 98 ? -2.876 -2.438 7.038 1.00 87.50 98 ALA A N 1
ATOM 768 C CA . ALA A 1 98 ? -1.938 -1.547 6.363 1.00 87.50 98 ALA A CA 1
ATOM 769 C C . ALA A 1 98 ? -0.479 -1.977 6.596 1.00 87.50 98 ALA A C 1
ATOM 771 O O . ALA A 1 98 ? 0.271 -2.167 5.636 1.00 87.50 98 ALA A O 1
ATOM 772 N N . ASP A 1 99 ? -0.100 -2.218 7.857 1.00 83.81 99 ASP A N 1
ATOM 773 C CA . ASP A 1 99 ? 1.258 -2.640 8.216 1.00 83.81 99 ASP A CA 1
ATOM 774 C C . ASP A 1 99 ? 1.659 -3.981 7.579 1.00 83.81 99 ASP A C 1
ATOM 776 O O . ASP A 1 99 ? 2.755 -4.110 7.030 1.00 83.81 99 ASP A O 1
ATOM 780 N N . GLU A 1 100 ? 0.761 -4.969 7.592 1.00 86.19 100 GLU A N 1
ATOM 781 C CA . GLU A 1 100 ? 1.012 -6.293 7.015 1.00 86.19 100 GLU A CA 1
ATOM 782 C C . GLU A 1 100 ? 1.213 -6.226 5.492 1.00 86.19 100 GLU A C 1
ATOM 784 O O . GLU A 1 100 ? 2.125 -6.863 4.954 1.00 86.19 100 GLU A O 1
ATOM 789 N N . TRP A 1 101 ? 0.413 -5.423 4.785 1.00 88.69 101 TRP A N 1
ATOM 790 C CA . TRP A 1 101 ? 0.571 -5.218 3.343 1.00 88.69 101 TRP A CA 1
ATOM 791 C C . TRP A 1 101 ? 1.869 -4.496 3.003 1.00 88.69 101 TRP A C 1
ATOM 793 O O . TRP A 1 101 ? 2.611 -4.937 2.118 1.00 88.69 101 TRP A O 1
ATOM 803 N N . TYR A 1 102 ? 2.207 -3.448 3.752 1.00 84.94 102 TYR A N 1
ATOM 804 C CA . TYR A 1 102 ? 3.480 -2.772 3.571 1.00 84.94 102 TYR A CA 1
ATOM 805 C C . TYR A 1 102 ? 4.675 -3.683 3.881 1.00 84.94 102 TYR A C 1
ATOM 807 O O . TYR A 1 102 ? 5.682 -3.626 3.177 1.00 84.94 102 TYR A O 1
ATOM 815 N N . ARG A 1 103 ? 4.588 -4.565 4.885 1.00 81.94 103 ARG A N 1
ATOM 816 C CA . ARG A 1 103 ? 5.645 -5.543 5.188 1.00 81.94 103 ARG A CA 1
ATOM 817 C C . ARG A 1 103 ? 5.908 -6.467 4.000 1.00 81.94 103 ARG A C 1
ATOM 819 O O . ARG A 1 103 ? 7.066 -6.662 3.634 1.00 81.94 103 ARG A O 1
ATOM 826 N N . ARG A 1 104 ? 4.854 -6.977 3.359 1.00 82.94 104 ARG A N 1
ATOM 827 C CA . ARG A 1 104 ? 4.966 -7.817 2.151 1.00 82.94 104 ARG A CA 1
ATOM 828 C C . ARG A 1 104 ? 5.599 -7.062 0.986 1.00 82.94 104 ARG A C 1
ATOM 830 O O . ARG A 1 104 ? 6.513 -7.575 0.344 1.00 82.94 104 ARG A O 1
ATOM 837 N N . ALA A 1 105 ? 5.188 -5.816 0.765 1.00 81.88 105 ALA A N 1
ATOM 838 C CA . ALA A 1 105 ? 5.813 -4.956 -0.237 1.00 81.88 105 ALA A CA 1
ATOM 839 C C . ALA A 1 105 ? 7.308 -4.721 0.069 1.00 81.88 105 ALA A C 1
ATOM 841 O O . ALA A 1 105 ? 8.150 -4.757 -0.828 1.00 81.88 105 ALA A O 1
ATOM 842 N N . CYS A 1 106 ? 7.661 -4.566 1.344 1.00 77.56 106 CYS A N 1
ATOM 843 C CA . CYS A 1 106 ? 9.038 -4.459 1.821 1.00 77.56 106 CYS A CA 1
ATOM 844 C C . CYS A 1 106 ? 9.880 -5.708 1.526 1.00 77.56 106 CYS A C 1
ATOM 846 O O . CYS A 1 106 ? 11.032 -5.615 1.098 1.00 77.56 106 CYS A O 1
ATOM 848 N N . GLU A 1 107 ? 9.306 -6.896 1.726 1.00 76.12 107 GLU A N 1
ATOM 849 C CA . GLU A 1 107 ? 9.937 -8.172 1.371 1.00 76.12 107 GLU A CA 1
ATOM 850 C C . GLU A 1 107 ? 10.189 -8.278 -0.141 1.00 76.12 107 GLU A C 1
ATOM 852 O O . GLU A 1 107 ? 11.215 -8.828 -0.559 1.00 76.12 107 GLU A O 1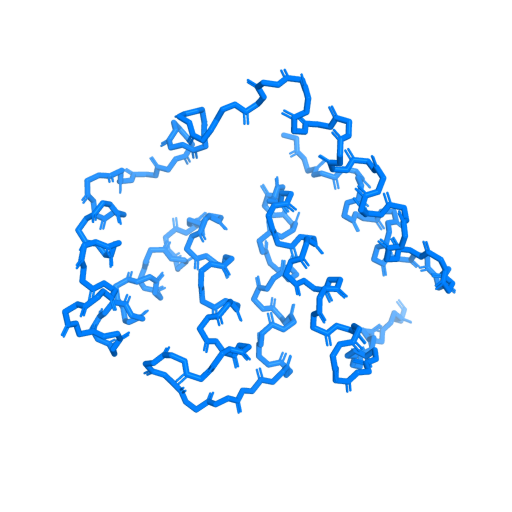
ATOM 857 N N . GLY A 1 108 ? 9.305 -7.676 -0.944 1.00 70.31 108 GLY A N 1
ATOM 858 C CA . GLY A 1 108 ? 9.458 -7.476 -2.387 1.00 70.31 108 GLY A CA 1
ATOM 859 C C . GLY A 1 108 ? 10.475 -6.397 -2.789 1.00 70.31 108 GLY A C 1
ATOM 860 O O . GLY A 1 108 ? 10.871 -6.332 -3.953 1.00 70.31 108 GLY A O 1
ATOM 861 N N . GLY A 1 109 ? 10.957 -5.601 -1.831 1.00 73.00 109 GLY A N 1
ATOM 862 C CA . GLY A 1 109 ? 11.924 -4.525 -2.040 1.00 73.00 109 GLY A CA 1
ATOM 863 C C . GLY A 1 109 ? 11.306 -3.162 -2.356 1.00 73.00 109 GLY A C 1
ATOM 864 O O . GLY A 1 109 ? 11.938 -2.374 -3.050 1.00 73.00 109 GLY A O 1
ATOM 865 N N . SER A 1 110 ? 10.085 -2.896 -1.886 1.00 73.50 110 SER A N 1
ATOM 866 C CA . SER A 1 110 ? 9.442 -1.585 -2.011 1.00 73.50 110 SER A CA 1
ATOM 867 C C . SER A 1 110 ? 9.952 -0.598 -0.970 1.00 73.50 110 SER A C 1
ATOM 869 O O . SER A 1 110 ? 9.632 -0.703 0.216 1.00 73.50 110 SER A O 1
ATOM 871 N N . ASP A 1 111 ? 10.649 0.427 -1.436 1.00 72.69 111 ASP A N 1
ATOM 872 C CA . ASP A 1 111 ? 11.040 1.572 -0.616 1.00 72.69 111 ASP A CA 1
ATOM 873 C C . ASP A 1 111 ? 9.834 2.468 -0.271 1.00 72.69 111 ASP A C 1
ATOM 875 O O . ASP A 1 111 ? 9.759 3.057 0.808 1.00 72.69 111 ASP A O 1
ATOM 879 N N . ALA A 1 112 ? 8.817 2.503 -1.141 1.00 72.75 112 ALA A N 1
ATOM 880 C CA . ALA A 1 112 ? 7.563 3.210 -0.878 1.00 72.75 112 ALA A CA 1
ATOM 881 C C . ALA A 1 112 ? 6.800 2.610 0.315 1.00 72.75 112 ALA A C 1
ATOM 883 O O . ALA A 1 112 ? 6.179 3.337 1.092 1.00 72.75 112 ALA A O 1
ATOM 884 N N . ALA A 1 113 ? 6.882 1.290 0.500 1.00 77.81 113 ALA A N 1
ATOM 885 C CA . ALA A 1 113 ? 6.249 0.627 1.630 1.00 77.81 113 ALA A CA 1
ATOM 886 C C . ALA A 1 113 ? 6.919 0.968 2.968 1.00 77.81 113 ALA A C 1
ATOM 888 O O . ALA A 1 113 ? 6.223 1.105 3.969 1.00 77.81 113 ALA A O 1
ATOM 889 N N . LEU A 1 114 ? 8.243 1.175 2.995 1.00 76.31 114 LEU A N 1
ATOM 890 C CA . LEU A 1 114 ? 8.944 1.670 4.188 1.00 76.31 114 LEU A CA 1
ATOM 891 C C . LEU A 1 114 ? 8.393 3.026 4.641 1.00 76.31 114 LEU A C 1
ATOM 893 O O . LEU A 1 114 ? 8.142 3.205 5.833 1.00 76.31 114 LEU A O 1
ATOM 897 N N . LEU A 1 115 ? 8.144 3.949 3.703 1.00 76.75 115 LEU A N 1
ATOM 898 C CA . LEU A 1 115 ? 7.536 5.252 4.015 1.00 76.75 115 LEU A CA 1
ATOM 899 C C . LEU A 1 115 ? 6.128 5.109 4.564 1.00 76.75 115 LEU A C 1
ATOM 901 O O . LEU A 1 115 ? 5.797 5.773 5.541 1.00 76.75 115 LEU A O 1
ATOM 905 N N . GLY A 1 116 ? 5.309 4.265 3.936 1.00 78.69 116 GLY A N 1
ATOM 906 C CA . GLY A 1 116 ? 3.944 4.011 4.390 1.00 78.69 116 GLY A CA 1
ATOM 907 C C . GLY A 1 116 ? 3.912 3.534 5.841 1.00 78.69 116 GLY A C 1
ATOM 908 O O . GLY A 1 116 ? 3.196 4.091 6.667 1.00 78.69 116 GLY A O 1
ATOM 909 N N . ARG A 1 117 ? 4.790 2.591 6.201 1.00 81.81 117 ARG A N 1
ATOM 910 C CA . ARG A 1 117 ? 4.909 2.103 7.588 1.00 81.81 117 ARG A CA 1
ATOM 911 C C . ARG A 1 117 ? 5.413 3.166 8.548 1.00 81.81 117 ARG A C 1
ATOM 913 O O . ARG A 1 117 ? 4.883 3.288 9.645 1.00 81.81 117 ARG A O 1
ATOM 920 N N . ALA A 1 118 ? 6.428 3.928 8.150 1.00 79.62 118 ALA A N 1
ATOM 921 C CA . ALA A 1 118 ? 6.982 5.001 8.968 1.00 79.62 118 ALA A CA 1
ATOM 922 C C . ALA A 1 118 ? 5.928 6.080 9.285 1.00 79.62 118 ALA A C 1
ATOM 924 O O . ALA A 1 118 ? 5.817 6.523 10.431 1.00 79.62 118 ALA A O 1
ATOM 925 N N . ARG A 1 119 ? 5.106 6.458 8.295 1.00 80.69 119 ARG A N 1
ATOM 926 C CA . ARG A 1 119 ? 3.976 7.382 8.482 1.00 80.69 119 ARG A CA 1
ATOM 927 C C . ARG A 1 119 ? 2.904 6.795 9.385 1.00 80.69 119 ARG A C 1
ATOM 929 O O . ARG A 1 119 ? 2.504 7.460 10.338 1.00 80.69 119 ARG A O 1
ATOM 936 N N . LEU A 1 120 ? 2.496 5.553 9.129 1.00 80.75 120 LEU A N 1
ATOM 937 C CA . LEU A 1 120 ? 1.505 4.848 9.935 1.00 80.75 120 LEU A CA 1
ATOM 938 C C . LEU A 1 120 ? 1.928 4.793 11.412 1.00 80.75 120 LEU A C 1
ATOM 940 O O . LEU A 1 120 ? 1.140 5.143 12.291 1.00 80.75 120 LEU A O 1
ATOM 944 N N . ALA A 1 121 ? 3.191 4.439 11.673 1.00 78.81 121 ALA A N 1
ATOM 945 C CA . ALA A 1 121 ? 3.767 4.389 13.013 1.00 78.81 121 ALA A CA 1
ATOM 946 C C . ALA A 1 121 ? 3.811 5.771 13.690 1.00 78.81 121 ALA A C 1
ATOM 948 O O . ALA A 1 121 ? 3.563 5.880 14.892 1.00 78.81 121 ALA A O 1
ATOM 949 N N . ARG A 1 122 ? 4.070 6.846 12.930 1.00 77.38 122 ARG A N 1
ATOM 950 C CA . ARG A 1 122 ? 4.012 8.226 13.441 1.00 77.38 122 ARG A CA 1
ATOM 951 C C . ARG A 1 122 ? 2.597 8.697 13.763 1.00 77.38 122 ARG A C 1
ATOM 953 O O . ARG A 1 122 ? 2.418 9.378 14.768 1.00 77.38 122 ARG A O 1
ATOM 960 N N . MET A 1 123 ? 1.614 8.380 12.922 1.00 75.75 123 MET A N 1
ATOM 961 C CA . MET A 1 123 ? 0.244 8.883 13.085 1.00 75.75 123 MET A CA 1
ATOM 962 C C . MET A 1 123 ? -0.560 8.112 14.132 1.00 75.75 123 MET A C 1
ATOM 964 O O . MET A 1 123 ? -1.353 8.712 14.855 1.00 75.75 123 MET A O 1
ATOM 968 N N . HIS A 1 124 ? -0.368 6.795 14.218 1.00 70.88 124 HIS A N 1
ATOM 969 C CA . HIS A 1 124 ? -1.225 5.913 15.016 1.00 70.88 124 HIS A CA 1
ATOM 970 C C . HIS A 1 124 ? -0.476 5.124 16.100 1.00 70.88 124 HIS A C 1
ATOM 972 O O . HIS A 1 124 ? -1.100 4.350 16.827 1.00 70.88 124 HIS A O 1
ATOM 978 N N . GLY A 1 125 ? 0.833 5.348 16.252 1.00 64.31 125 GLY A N 1
ATOM 979 C CA . GLY A 1 125 ? 1.700 4.570 17.136 1.00 64.31 125 GLY A CA 1
ATOM 980 C C . GLY A 1 125 ? 2.255 3.319 16.452 1.00 64.31 125 GLY A C 1
ATOM 981 O O . GLY A 1 125 ? 1.760 2.888 15.412 1.00 64.31 125 GLY A O 1
ATOM 982 N N . ASP A 1 126 ? 3.314 2.751 17.032 1.00 56.75 126 ASP A N 1
ATOM 983 C CA . ASP A 1 126 ? 4.056 1.628 16.446 1.00 56.75 126 ASP A CA 1
ATOM 984 C C . ASP A 1 126 ? 3.113 0.416 16.254 1.00 56.75 126 ASP A C 1
ATOM 986 O O . ASP A 1 126 ? 2.560 -0.084 17.246 1.00 56.75 126 ASP A O 1
ATOM 990 N N . PRO A 1 127 ? 2.870 -0.058 15.013 1.00 51.78 127 PRO A N 1
ATOM 991 C CA . PRO A 1 127 ? 2.029 -1.225 14.793 1.00 51.78 127 PRO A CA 1
ATOM 992 C C . PRO A 1 127 ? 2.632 -2.444 15.511 1.00 51.78 127 PRO A C 1
ATOM 994 O O . PRO A 1 127 ? 3.852 -2.531 15.687 1.00 51.78 127 PRO A O 1
ATOM 997 N N . PRO A 1 128 ? 1.798 -3.391 15.981 1.00 45.56 128 PRO A N 1
ATOM 998 C CA . PRO A 1 128 ? 2.259 -4.507 16.793 1.00 45.56 128 PRO A CA 1
ATOM 999 C C . PRO A 1 128 ? 3.354 -5.280 16.059 1.00 45.56 128 PRO A C 1
ATOM 1001 O O . PRO A 1 128 ? 3.111 -5.910 15.030 1.00 45.56 128 PRO A O 1
ATOM 1004 N N . ARG A 1 129 ? 4.568 -5.225 16.618 1.00 50.09 129 ARG A N 1
ATOM 1005 C CA . ARG A 1 129 ? 5.745 -5.889 16.059 1.00 50.09 129 ARG A CA 1
ATOM 1006 C C . ARG A 1 129 ? 5.453 -7.379 15.857 1.00 50.09 129 ARG A C 1
ATOM 1008 O O . ARG A 1 129 ? 4.880 -8.005 16.759 1.00 50.09 129 ARG A O 1
ATOM 1015 N N . PRO A 1 130 ? 5.849 -7.976 14.717 1.00 39.97 130 PRO A N 1
ATOM 1016 C CA . PRO A 1 130 ? 5.767 -9.417 14.569 1.00 39.97 130 PRO A CA 1
ATOM 1017 C C . PRO A 1 130 ? 6.558 -10.045 15.714 1.00 39.97 130 PRO A C 1
ATOM 1019 O O . PRO A 1 130 ? 7.690 -9.647 15.990 1.00 39.97 130 PRO A O 1
ATOM 1022 N N . LYS A 1 131 ? 5.934 -10.995 16.414 1.00 33.88 131 LYS A N 1
ATOM 1023 C CA . LYS A 1 131 ? 6.612 -11.793 17.432 1.00 33.88 131 LYS A CA 1
ATOM 1024 C C . LYS A 1 131 ? 7.746 -12.535 16.730 1.00 33.88 131 LYS A C 1
ATOM 1026 O O . LYS A 1 131 ? 7.502 -13.518 16.038 1.00 33.88 131 LYS A O 1
ATOM 1031 N N . THR A 1 132 ? 8.964 -12.030 16.858 1.00 40.66 132 THR A N 1
ATOM 1032 C CA . THR A 1 132 ? 10.165 -12.774 16.499 1.00 40.66 132 THR A CA 1
ATOM 1033 C C . THR A 1 132 ? 10.320 -13.863 17.559 1.00 40.66 132 THR A C 1
ATOM 1035 O O . THR A 1 132 ? 10.670 -13.557 18.700 1.00 40.66 132 THR A O 1
ATOM 1038 N N . SER A 1 133 ? 9.942 -15.097 17.221 1.00 36.44 133 SER A N 1
ATOM 1039 C CA . SER A 1 133 ? 10.375 -16.302 17.941 1.00 36.44 133 SER A CA 1
ATOM 1040 C C . SER A 1 133 ? 11.736 -16.750 17.439 1.00 36.44 133 SER A C 1
ATOM 1042 O O . SER A 1 133 ? 11.997 -16.561 16.229 1.00 36.44 133 SER A O 1
#

Sequence (133 aa):
MKCLLCRYLIGSADPGWIERVENELATLRNAGANSDAIFERESDPERLRRAHDLWDLDPKRAFDAFLNLAQGGSVWSMAAIGWAYETGTGTPFDSRQADEWYRRACEGGSDAALLGRARLARMHGDPPRPKTS

Secondary structure (DSSP, 8-state):
---HHHHHHHHS--TTHHHHHHHHHHHHHHTT--TTTTSTT-S-HHHHHHHHHHHHH-HHHHHHHHHHHHHTT-HHHHHHHHHHHHHTSSS---HHHHHHHHHHHHHTT-HHHHHHHHHHHHHH---------